Protein AF-A0A836WCF9-F1 (afdb_monomer_lite)

Radius of gyration: 15.51 Å; chains: 1; bounding box: 40×41×39 Å

Foldseek 3Di:
DPPDDVLVVVVQVLLLVLQLVLLVVCCVVCQPVADAAPPAADQPPDPRRCRHTQWHWDWDWDCCPPPVQGTKIKIDIGGRHPDDDDPVNLVVSQVSSQVSSVVSCCVSPVVWPWDWDDDPSIIIIDGPPDSDD

Secondary structure (DSSP, 8-state):
-----HHHHHHHHHHHHHHHHHHHHHHHHHGGGSPPPTTSBPTTSSSSGGGBSSEEEEEEEE--TTSSS-SEEEEEEEE--SS---HHHHHHHHHHHHHHHHHHHHHH-TTS-EEEEEETTEEEEEE------

Sequence (133 aa):
MSIRHPLAEEFEARLKRVFDRIDCDLEKKYGDRLPLHPARLPQGVTANPEQDGLFDIGASFSPGFGTGTGRSYVVDVNLVTLARVPQSLYEEVLSAVQEKLQRGLQEEFPERKLKIIRRGRRLFITGDLQLKE

pLDDT: mean 86.44, std 10.97, range [39.5, 95.19]

Structure (mmCIF, N/CA/C/O backbone):
data_AF-A0A836WCF9-F1
#
_entry.id   AF-A0A836WCF9-F1
#
loop_
_atom_site.group_PDB
_atom_site.id
_atom_site.type_symbol
_atom_site.label_atom_id
_atom_site.label_alt_id
_atom_site.label_comp_id
_atom_site.label_asym_id
_atom_site.label_entity_id
_atom_site.label_seq_id
_atom_site.pdbx_PDB_ins_code
_atom_site.Cartn_x
_atom_site.Cartn_y
_atom_site.Cartn_z
_atom_site.occupancy
_atom_site.B_iso_or_equiv
_atom_site.auth_seq_id
_atom_site.auth_comp_id
_atom_site.auth_asym_id
_atom_site.auth_atom_id
_atom_site.pdbx_PDB_model_num
ATOM 1 N N . MET A 1 1 ? -9.309 28.411 0.287 1.00 39.50 1 MET A N 1
ATOM 2 C CA . MET A 1 1 ? -8.520 27.475 1.111 1.00 39.50 1 MET A CA 1
ATOM 3 C C . MET A 1 1 ? -9.495 26.503 1.747 1.00 39.50 1 MET A C 1
ATOM 5 O O . MET A 1 1 ? -10.299 26.937 2.560 1.00 39.50 1 MET A O 1
ATOM 9 N N . SER A 1 2 ? -9.521 25.243 1.312 1.00 45.09 2 SER A N 1
ATOM 10 C CA . SER A 1 2 ? -10.344 24.229 1.981 1.00 45.09 2 SER A CA 1
ATOM 11 C C . SER A 1 2 ? -9.706 23.935 3.332 1.00 45.09 2 SER A C 1
ATOM 13 O O . SER A 1 2 ? -8.605 23.395 3.369 1.00 45.09 2 SER A O 1
ATOM 15 N N . ILE A 1 3 ? -10.357 24.345 4.420 1.00 47.84 3 ILE A N 1
ATOM 16 C CA . ILE A 1 3 ? -9.936 24.010 5.782 1.00 47.84 3 ILE A CA 1
ATOM 17 C C . ILE A 1 3 ? -10.056 22.490 5.901 1.00 47.84 3 ILE A C 1
ATOM 19 O O . ILE A 1 3 ? -11.164 21.953 5.945 1.00 47.84 3 ILE A O 1
ATOM 23 N N . ARG A 1 4 ? -8.920 21.788 5.854 1.00 62.88 4 ARG A N 1
ATOM 24 C CA . ARG A 1 4 ? -8.864 20.366 6.191 1.00 62.88 4 ARG A CA 1
ATOM 25 C C . ARG A 1 4 ? -8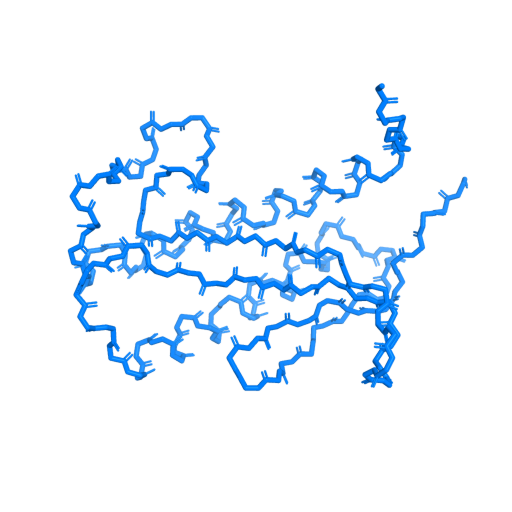.924 20.264 7.711 1.00 62.88 4 ARG A C 1
ATOM 27 O O . ARG A 1 4 ? -8.333 21.071 8.419 1.00 62.88 4 ARG A O 1
ATOM 34 N N . HIS A 1 5 ? -9.736 19.338 8.206 1.00 74.12 5 HIS A N 1
ATOM 35 C CA . HIS A 1 5 ? -9.884 19.132 9.640 1.00 74.12 5 HIS A CA 1
ATOM 36 C C . HIS A 1 5 ? -8.597 18.472 10.167 1.00 74.12 5 HIS A C 1
ATOM 38 O O . HIS A 1 5 ? -8.219 17.441 9.613 1.00 74.12 5 HIS A O 1
ATOM 44 N N . PRO A 1 6 ? -7.949 18.972 11.234 1.00 77.81 6 PRO A N 1
ATOM 45 C CA . PRO A 1 6 ? -6.644 18.466 11.687 1.00 77.81 6 PRO A CA 1
ATOM 46 C C . PRO A 1 6 ? -6.662 16.964 12.018 1.00 77.81 6 PRO A C 1
ATOM 48 O O . PRO A 1 6 ? -5.729 16.234 11.703 1.00 77.81 6 PRO A O 1
ATOM 51 N N . LEU A 1 7 ? -7.775 16.464 12.567 1.00 78.69 7 LEU A N 1
ATOM 52 C CA . LEU A 1 7 ? -7.973 15.026 12.799 1.00 78.69 7 LEU A CA 1
ATOM 53 C C . LEU A 1 7 ? -8.024 14.189 11.510 1.00 78.69 7 LEU A C 1
ATOM 55 O O . LEU A 1 7 ? -7.650 13.018 11.523 1.00 78.69 7 LEU A O 1
ATOM 59 N N . ALA A 1 8 ? -8.522 14.762 10.410 1.00 78.69 8 ALA A N 1
ATOM 60 C CA . ALA A 1 8 ? -8.514 14.093 9.112 1.00 78.69 8 ALA A CA 1
ATOM 61 C C . ALA A 1 8 ? -7.086 14.011 8.574 1.00 78.69 8 ALA A C 1
ATOM 63 O O . ALA A 1 8 ? -6.669 12.945 8.140 1.00 78.69 8 ALA A O 1
ATOM 64 N N . GLU A 1 9 ? -6.319 15.093 8.704 1.00 84.81 9 GLU A N 1
ATOM 65 C CA . GLU A 1 9 ? -4.918 15.126 8.284 1.00 84.81 9 GLU A CA 1
ATOM 66 C C . GLU A 1 9 ? -4.064 14.128 9.073 1.00 84.81 9 GLU A C 1
ATOM 68 O O . GLU A 1 9 ? -3.256 13.417 8.482 1.00 84.81 9 GLU A O 1
ATOM 73 N N . GLU A 1 10 ? -4.271 14.001 10.388 1.00 86.44 10 GLU A N 1
ATOM 74 C CA . GLU A 1 10 ? -3.563 12.998 11.191 1.00 86.44 10 GLU A CA 1
ATOM 75 C C . GLU A 1 10 ? -3.929 11.566 10.773 1.00 86.44 10 GLU A C 1
ATOM 77 O O . GLU A 1 10 ? -3.055 10.701 10.648 1.00 86.44 10 GLU A O 1
ATOM 82 N N . PHE A 1 11 ? -5.217 11.310 10.531 1.00 86.38 11 PHE A N 1
ATOM 83 C CA . PHE A 1 11 ? -5.683 10.012 10.052 1.00 86.38 11 PHE A CA 1
ATOM 84 C C . PHE A 1 11 ? -5.071 9.669 8.687 1.00 86.38 11 PHE A C 1
ATOM 86 O O . PHE A 1 11 ? -4.538 8.573 8.507 1.00 86.38 11 PHE A O 1
ATOM 93 N N . GLU A 1 12 ? -5.102 10.611 7.743 1.00 87.94 12 GLU A N 1
ATOM 94 C CA . GLU A 1 12 ? -4.511 10.462 6.413 1.00 87.94 12 GLU A CA 1
ATOM 95 C C . GLU A 1 12 ? -2.988 10.295 6.488 1.00 87.94 12 GLU A C 1
ATOM 97 O O . GLU A 1 12 ? -2.437 9.460 5.778 1.00 87.94 12 GLU A O 1
ATOM 102 N N . ALA A 1 13 ? -2.300 10.995 7.396 1.00 89.69 13 ALA A N 1
ATOM 103 C CA . ALA A 1 13 ? -0.862 10.844 7.606 1.00 89.69 13 ALA A CA 1
ATOM 104 C C . ALA A 1 13 ? -0.493 9.464 8.179 1.00 89.69 13 ALA A C 1
ATOM 106 O O . ALA A 1 13 ? 0.469 8.845 7.723 1.00 89.69 13 ALA A O 1
ATOM 107 N N . ARG A 1 14 ? -1.260 8.949 9.154 1.00 91.19 14 ARG A N 1
ATOM 108 C CA . ARG A 1 14 ? -1.121 7.567 9.662 1.00 91.19 14 ARG A CA 1
ATOM 109 C C . ARG A 1 14 ? -1.319 6.557 8.537 1.00 91.19 14 ARG A C 1
ATOM 111 O O . ARG A 1 14 ? -0.508 5.651 8.371 1.00 91.19 14 ARG A O 1
ATOM 118 N N . LEU A 1 15 ? -2.364 6.745 7.735 1.00 91.38 15 LEU A N 1
ATOM 119 C CA . LEU A 1 15 ? -2.667 5.864 6.615 1.00 91.38 15 LEU A CA 1
ATOM 120 C C . LEU A 1 15 ? -1.571 5.912 5.537 1.00 91.38 15 LEU A C 1
ATOM 122 O O . LEU A 1 15 ? -1.134 4.861 5.072 1.00 91.38 15 LEU A O 1
ATOM 126 N N . LYS A 1 16 ? -1.057 7.103 5.214 1.00 91.44 16 LYS A N 1
ATOM 127 C CA . LYS A 1 16 ? 0.068 7.278 4.291 1.00 91.44 16 LYS A CA 1
ATOM 128 C C . LYS A 1 16 ? 1.306 6.517 4.755 1.00 91.44 16 LYS A C 1
ATOM 130 O O . LYS A 1 16 ? 1.911 5.822 3.952 1.00 91.44 16 LYS A O 1
ATOM 135 N N . ARG A 1 17 ? 1.640 6.542 6.051 1.00 92.19 17 ARG A N 1
ATOM 136 C CA . ARG A 1 17 ? 2.764 5.743 6.574 1.00 92.19 17 ARG A CA 1
ATOM 137 C C . ARG A 1 17 ? 2.585 4.245 6.346 1.00 92.19 17 ARG A C 1
ATOM 139 O O . ARG A 1 17 ? 3.576 3.551 6.132 1.00 92.19 17 ARG A O 1
ATOM 146 N N . VAL A 1 18 ? 1.352 3.738 6.408 1.00 94.12 18 VAL A N 1
ATOM 147 C CA . VAL A 1 18 ? 1.070 2.338 6.065 1.00 94.12 18 VAL A CA 1
ATOM 148 C C . VAL A 1 18 ? 1.343 2.100 4.582 1.00 94.12 18 VAL A C 1
ATOM 150 O O . VAL A 1 18 ? 2.045 1.147 4.254 1.00 94.12 18 VAL A O 1
ATOM 153 N N . PHE A 1 19 ? 0.847 2.966 3.695 1.00 93.88 19 PHE A N 1
ATOM 154 C CA . PHE A 1 19 ? 1.068 2.828 2.253 1.00 93.88 19 PHE A CA 1
ATOM 155 C C . PHE A 1 19 ? 2.542 2.932 1.867 1.00 93.88 19 PHE A C 1
ATOM 157 O O . PHE A 1 19 ? 3.027 2.032 1.192 1.00 93.88 19 PHE A O 1
ATOM 164 N N . ASP A 1 20 ? 3.276 3.918 2.384 1.00 92.88 20 ASP A N 1
ATOM 165 C CA . ASP A 1 20 ? 4.708 4.094 2.113 1.00 92.88 20 ASP A CA 1
ATOM 166 C C . ASP A 1 20 ? 5.522 2.851 2.535 1.00 92.88 20 ASP A C 1
ATOM 168 O O . ASP A 1 20 ? 6.457 2.437 1.847 1.00 92.88 20 ASP A O 1
ATOM 172 N N . ARG A 1 21 ? 5.159 2.202 3.656 1.00 93.81 21 ARG A N 1
ATOM 173 C CA . ARG A 1 21 ? 5.797 0.940 4.082 1.00 93.81 21 ARG A CA 1
ATOM 174 C C . ARG A 1 21 ? 5.474 -0.212 3.133 1.00 93.81 21 ARG A C 1
ATOM 176 O O . ARG A 1 21 ? 6.373 -0.980 2.796 1.00 93.81 21 ARG A O 1
ATOM 183 N N . ILE A 1 22 ? 4.210 -0.344 2.723 1.00 94.38 22 ILE A N 1
ATOM 184 C CA . ILE A 1 22 ? 3.781 -1.395 1.791 1.00 94.38 22 ILE A CA 1
ATOM 185 C C . ILE A 1 22 ? 4.480 -1.217 0.448 1.00 94.38 22 ILE A C 1
ATOM 187 O O . ILE A 1 22 ? 5.004 -2.193 -0.078 1.00 94.38 22 ILE A O 1
ATOM 191 N N . ASP A 1 23 ? 4.516 0.005 -0.072 1.00 93.06 23 ASP A N 1
ATOM 192 C CA . ASP A 1 23 ? 5.197 0.356 -1.313 1.00 93.06 23 ASP A CA 1
ATOM 193 C C . ASP A 1 23 ? 6.671 -0.063 -1.257 1.00 93.06 23 ASP A C 1
ATOM 195 O O . ASP A 1 23 ? 7.121 -0.889 -2.052 1.00 93.06 23 ASP A O 1
ATOM 199 N N . CYS A 1 24 ? 7.376 0.353 -0.199 1.00 92.38 24 CYS A N 1
ATOM 200 C CA . CYS A 1 24 ? 8.773 -0.011 0.018 1.00 92.38 24 CYS A CA 1
ATOM 201 C C . CYS A 1 24 ? 9.009 -1.532 0.030 1.00 92.38 24 CYS A C 1
ATOM 203 O O . CYS A 1 24 ? 9.998 -2.027 -0.516 1.00 92.38 24 CYS A O 1
ATOM 205 N N . ASP A 1 25 ? 8.111 -2.287 0.661 1.00 93.50 25 ASP A N 1
ATOM 206 C CA . ASP A 1 25 ? 8.145 -3.748 0.690 1.00 93.50 25 ASP A CA 1
ATOM 207 C C . ASP A 1 25 ? 7.887 -4.386 -0.684 1.00 93.50 25 ASP A C 1
ATOM 209 O O . ASP A 1 25 ? 8.513 -5.395 -1.024 1.00 93.50 25 ASP A O 1
ATOM 213 N N . LEU A 1 26 ? 6.942 -3.846 -1.458 1.00 93.88 26 LEU A N 1
ATOM 214 C CA . LEU A 1 26 ? 6.627 -4.364 -2.785 1.00 93.88 26 LEU A CA 1
ATOM 215 C C . LEU A 1 26 ? 7.765 -4.092 -3.758 1.00 93.88 26 LEU A C 1
ATOM 217 O O . LEU A 1 26 ? 8.157 -5.012 -4.470 1.00 93.88 26 LEU A O 1
ATOM 221 N N . GLU A 1 27 ? 8.329 -2.888 -3.750 1.00 93.19 27 GLU A N 1
ATOM 222 C CA . GLU A 1 27 ? 9.479 -2.528 -4.581 1.00 93.19 27 GLU A CA 1
ATOM 223 C C . GLU A 1 27 ? 10.648 -3.491 -4.340 1.00 93.19 27 GLU A C 1
ATOM 225 O O . GLU A 1 27 ? 11.179 -4.075 -5.280 1.00 93.19 27 GLU A O 1
ATOM 230 N N . LYS A 1 28 ? 10.970 -3.791 -3.075 1.00 93.06 28 LYS A N 1
ATOM 231 C CA . LYS A 1 28 ? 12.025 -4.763 -2.730 1.00 93.06 28 LYS A CA 1
ATOM 232 C C . LYS A 1 28 ? 11.757 -6.172 -3.253 1.00 93.06 28 LYS A C 1
ATOM 234 O O . LYS A 1 28 ? 12.696 -6.916 -3.525 1.00 93.06 28 LYS A O 1
ATOM 239 N N . LYS A 1 29 ? 10.490 -6.586 -3.320 1.00 93.12 29 LYS A N 1
ATOM 240 C CA . LYS A 1 29 ? 10.112 -7.957 -3.694 1.00 93.12 29 LYS A CA 1
ATOM 241 C C . LYS A 1 29 ? 9.859 -8.116 -5.197 1.00 93.12 29 LYS A C 1
ATOM 243 O O . LYS A 1 29 ? 10.055 -9.205 -5.743 1.00 93.12 29 LYS A O 1
ATOM 248 N N . TYR A 1 30 ? 9.394 -7.057 -5.849 1.00 92.56 30 TYR A N 1
ATOM 249 C CA . TYR A 1 30 ? 8.817 -7.099 -7.189 1.00 92.56 30 TYR A CA 1
ATOM 250 C C . TYR A 1 30 ? 9.333 -6.013 -8.139 1.00 92.56 30 TYR A C 1
ATOM 252 O O . TYR A 1 30 ? 9.045 -6.120 -9.329 1.00 92.56 30 TYR A O 1
ATOM 260 N N . GLY A 1 31 ? 10.081 -5.014 -7.666 1.00 87.25 31 GLY A N 1
ATOM 261 C CA . GLY A 1 31 ? 10.523 -3.860 -8.460 1.00 87.25 31 GLY A CA 1
ATOM 262 C C . GLY A 1 31 ? 11.289 -4.244 -9.728 1.00 87.25 31 GLY A C 1
ATOM 263 O O . GLY A 1 31 ? 11.074 -3.654 -10.780 1.00 87.25 31 GLY A O 1
ATOM 264 N N . ASP A 1 32 ? 12.081 -5.318 -9.679 1.00 89.81 32 ASP A N 1
ATOM 265 C CA . ASP A 1 32 ? 12.853 -5.811 -10.830 1.00 89.81 32 ASP A CA 1
ATOM 266 C C . ASP A 1 32 ? 12.084 -6.793 -11.735 1.00 89.81 32 ASP A C 1
ATOM 268 O O . ASP A 1 32 ? 12.625 -7.315 -12.713 1.00 89.81 32 ASP A O 1
ATOM 272 N N . ARG A 1 33 ? 10.822 -7.115 -11.418 1.00 91.00 33 ARG A N 1
ATOM 273 C CA . ARG A 1 33 ? 10.029 -8.090 -12.194 1.00 91.00 33 ARG A CA 1
ATOM 274 C C . ARG A 1 33 ? 9.508 -7.518 -13.504 1.00 91.00 33 ARG A C 1
ATOM 276 O O . ARG A 1 33 ? 9.196 -8.285 -14.415 1.00 91.00 33 ARG A O 1
ATOM 283 N N . LEU A 1 34 ? 9.355 -6.200 -13.576 1.00 91.56 34 LEU A N 1
ATOM 284 C CA . LEU A 1 34 ? 8.822 -5.486 -14.727 1.00 91.56 34 LEU A CA 1
ATOM 285 C C . LEU A 1 34 ? 9.658 -4.230 -14.971 1.00 91.56 34 LEU A C 1
ATOM 287 O O . LEU A 1 34 ? 10.126 -3.618 -14.016 1.00 91.56 34 LEU A O 1
ATOM 291 N N . PRO A 1 35 ? 9.833 -3.810 -16.235 1.00 91.62 35 PRO A N 1
ATOM 292 C CA . PRO A 1 35 ? 10.519 -2.564 -16.519 1.00 91.62 35 PRO A CA 1
ATOM 293 C C . PRO A 1 35 ? 9.694 -1.389 -15.998 1.00 91.62 35 PRO A C 1
ATOM 295 O O . PRO A 1 35 ? 8.478 -1.329 -16.195 1.00 91.62 35 PRO A O 1
ATOM 298 N N . LEU A 1 36 ? 10.367 -0.433 -15.378 1.00 91.69 36 LEU A N 1
ATOM 299 C CA . LEU A 1 36 ? 9.754 0.804 -14.927 1.00 91.69 36 LEU A CA 1
ATOM 300 C C . LEU A 1 36 ? 9.270 1.650 -16.118 1.00 91.69 36 LEU A C 1
ATOM 302 O O . LEU A 1 36 ? 9.855 1.614 -17.205 1.00 91.69 36 LEU A O 1
ATOM 306 N N . HIS A 1 37 ? 8.202 2.428 -15.931 1.00 92.31 37 HIS A N 1
ATOM 307 C CA . HIS A 1 37 ? 7.784 3.405 -16.934 1.00 92.31 37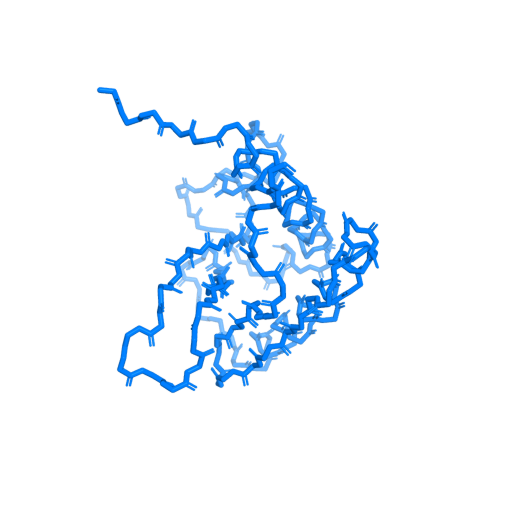 HIS A CA 1
ATOM 308 C C . HIS A 1 37 ? 8.923 4.412 -17.231 1.00 92.31 37 HIS A C 1
ATOM 310 O O . HIS A 1 37 ? 9.504 4.946 -16.292 1.00 92.31 37 HIS A O 1
ATOM 316 N N . PRO A 1 38 ? 9.217 4.764 -18.500 1.00 90.25 38 PRO A N 1
ATOM 317 C CA . PRO A 1 38 ? 10.366 5.618 -18.841 1.00 90.25 38 PRO A CA 1
ATOM 318 C C . PRO A 1 38 ? 10.366 7.008 -18.188 1.00 90.25 38 PRO A C 1
ATOM 320 O O . PRO A 1 38 ? 11.417 7.578 -17.925 1.00 90.25 38 PRO A O 1
ATOM 323 N N . ALA A 1 39 ? 9.178 7.565 -17.945 1.00 90.81 39 ALA A N 1
ATOM 324 C CA . ALA A 1 39 ? 9.001 8.858 -17.276 1.00 90.81 39 ALA A CA 1
ATOM 325 C C . ALA A 1 39 ? 9.002 8.777 -15.735 1.00 90.81 39 ALA A C 1
ATOM 327 O O . ALA A 1 39 ? 8.773 9.786 -15.074 1.00 90.81 39 ALA A O 1
ATOM 328 N N . ARG A 1 40 ? 9.183 7.584 -15.162 1.00 90.69 40 ARG A N 1
ATOM 329 C CA . ARG A 1 40 ? 9.135 7.342 -13.720 1.00 90.69 40 ARG A CA 1
ATOM 330 C C . ARG A 1 40 ? 10.559 7.193 -13.193 1.00 90.69 40 ARG A C 1
ATOM 332 O O . ARG A 1 40 ? 11.402 6.563 -13.828 1.00 90.69 40 ARG A O 1
ATOM 339 N N . LEU A 1 41 ? 10.829 7.819 -12.052 1.00 91.44 41 LEU A N 1
ATOM 340 C CA . LEU A 1 41 ? 12.142 7.760 -11.418 1.00 91.44 41 LEU A CA 1
ATOM 341 C C . LEU A 1 41 ? 12.300 6.449 -10.630 1.00 91.44 41 LEU A C 1
ATOM 343 O O . LEU A 1 41 ? 11.300 5.925 -10.135 1.00 91.44 41 LEU A O 1
ATOM 347 N N . PRO A 1 42 ? 13.528 5.916 -10.496 1.00 88.50 42 PRO A N 1
ATOM 348 C CA . PRO A 1 42 ? 13.803 4.763 -9.640 1.00 88.50 42 PRO A CA 1
ATOM 349 C C . PRO A 1 42 ? 13.403 5.001 -8.183 1.00 88.50 42 PRO A C 1
ATOM 351 O O . PRO A 1 42 ? 13.418 6.143 -7.721 1.00 88.50 42 PRO A O 1
ATOM 354 N N . GLN A 1 43 ? 13.114 3.916 -7.460 1.00 89.12 43 GLN A N 1
ATOM 355 C CA . GLN A 1 43 ? 12.719 3.976 -6.055 1.00 89.12 43 GLN A CA 1
ATOM 356 C C . GLN A 1 43 ? 13.702 4.798 -5.201 1.00 89.12 43 GLN A C 1
ATOM 358 O O . GLN A 1 43 ? 14.919 4.615 -5.285 1.00 89.12 43 GLN A O 1
ATOM 363 N N . GLY A 1 44 ? 13.171 5.668 -4.341 1.00 88.31 44 GLY A N 1
ATOM 364 C CA . GLY A 1 44 ? 13.930 6.457 -3.370 1.00 88.31 44 GLY A CA 1
ATOM 365 C C . GLY A 1 44 ? 14.576 7.718 -3.941 1.00 88.31 44 GLY A C 1
ATOM 366 O O . GLY A 1 44 ? 15.338 8.382 -3.238 1.00 88.31 44 GLY A O 1
ATOM 367 N N . VAL A 1 45 ? 14.298 8.059 -5.203 1.00 90.75 45 VAL A N 1
ATOM 368 C CA . VAL A 1 45 ? 14.796 9.295 -5.821 1.00 90.75 45 VAL A CA 1
ATOM 369 C C . VAL A 1 45 ? 13.965 10.510 -5.407 1.00 90.75 45 VAL A C 1
ATOM 371 O O . VAL A 1 45 ? 14.511 11.612 -5.326 1.00 90.75 45 VAL A O 1
ATOM 374 N N . THR A 1 46 ? 12.667 10.350 -5.134 1.00 86.81 46 THR A N 1
ATOM 375 C CA . THR A 1 46 ? 11.816 11.461 -4.697 1.00 86.81 46 THR A CA 1
ATOM 376 C C . THR A 1 46 ? 11.518 11.387 -3.201 1.00 86.81 46 THR A C 1
ATOM 378 O O . THR A 1 46 ? 11.754 10.386 -2.530 1.00 86.81 46 THR A O 1
ATOM 381 N N . ALA A 1 47 ? 10.997 12.487 -2.656 1.00 84.06 47 ALA A N 1
ATOM 382 C CA . ALA A 1 47 ? 10.560 12.536 -1.264 1.00 84.06 47 ALA A CA 1
ATOM 383 C C . ALA A 1 47 ? 9.207 11.838 -1.033 1.00 84.06 47 ALA A C 1
ATOM 385 O O . ALA A 1 47 ? 8.819 11.653 0.120 1.00 84.06 47 ALA A O 1
ATOM 386 N N . ASN A 1 48 ? 8.474 11.490 -2.099 1.00 84.12 48 ASN A N 1
ATOM 387 C CA . ASN A 1 48 ? 7.189 10.813 -2.006 1.00 84.12 48 ASN A CA 1
ATOM 388 C C . ASN A 1 48 ? 7.243 9.474 -2.759 1.00 84.12 48 ASN A C 1
ATOM 390 O O . ASN A 1 48 ? 7.247 9.506 -3.985 1.00 84.12 48 ASN A O 1
ATOM 394 N N . PRO A 1 49 ? 7.195 8.320 -2.069 1.00 84.06 49 PRO A N 1
ATOM 395 C CA . PRO A 1 49 ? 7.226 7.003 -2.712 1.00 84.06 49 PRO A CA 1
ATOM 396 C C . PRO A 1 49 ? 6.183 6.834 -3.828 1.00 84.06 49 PRO A C 1
ATOM 398 O O . PRO A 1 49 ? 6.469 6.246 -4.858 1.00 84.06 49 PRO A O 1
ATOM 401 N N . GLU A 1 50 ? 5.015 7.479 -3.715 1.00 84.88 50 GLU A N 1
ATOM 402 C CA . GLU A 1 50 ? 3.977 7.498 -4.764 1.00 84.88 50 GLU A CA 1
ATOM 403 C C . GLU A 1 50 ? 4.438 8.148 -6.092 1.00 84.88 50 GLU A C 1
ATOM 405 O O . GLU A 1 50 ? 3.741 8.072 -7.108 1.00 84.88 50 GLU A O 1
ATOM 410 N N . GLN A 1 51 ? 5.600 8.809 -6.125 1.00 86.19 51 GLN A N 1
ATOM 411 C CA . GLN A 1 51 ? 6.164 9.505 -7.289 1.00 86.19 51 GLN A CA 1
ATOM 412 C C . GLN A 1 51 ? 7.388 8.814 -7.908 1.00 86.19 51 GLN A C 1
ATOM 414 O O . GLN A 1 51 ? 7.815 9.215 -8.995 1.00 86.19 51 GLN A O 1
ATOM 419 N N . ASP A 1 52 ? 7.904 7.753 -7.290 1.00 88.12 52 ASP A N 1
ATOM 420 C CA . ASP A 1 52 ? 8.995 6.933 -7.815 1.00 88.12 52 ASP A CA 1
ATOM 421 C C . ASP A 1 52 ? 8.695 5.434 -7.704 1.00 88.12 52 ASP A C 1
ATOM 423 O O . ASP A 1 52 ? 7.619 5.045 -7.270 1.00 88.12 52 ASP A O 1
ATOM 427 N N . GLY A 1 53 ? 9.573 4.593 -8.243 1.00 92.31 53 GLY A N 1
ATOM 428 C CA . GLY A 1 53 ? 9.392 3.145 -8.190 1.00 92.31 53 GLY A CA 1
ATOM 429 C C . GLY A 1 53 ? 8.297 2.597 -9.110 1.00 92.31 53 GLY A C 1
ATOM 430 O O . GLY A 1 53 ? 7.583 3.335 -9.804 1.00 92.31 53 GLY A O 1
ATOM 431 N N . LEU A 1 54 ? 8.223 1.267 -9.161 1.00 93.00 54 LEU A N 1
ATOM 432 C CA . LEU A 1 54 ? 7.262 0.504 -9.957 1.00 93.00 54 LEU A CA 1
ATOM 433 C C . LEU A 1 54 ? 5.857 0.547 -9.352 1.00 93.00 54 LEU A C 1
ATOM 435 O O . LEU A 1 54 ? 4.892 0.437 -10.107 1.00 93.00 54 LEU A O 1
ATOM 439 N N . PHE A 1 55 ? 5.712 0.693 -8.041 1.00 93.75 55 PHE A N 1
ATOM 440 C CA . PHE A 1 55 ? 4.412 0.759 -7.383 1.00 93.75 55 PHE A CA 1
ATOM 441 C C . PHE A 1 55 ? 3.936 2.198 -7.143 1.00 93.75 55 PHE A C 1
ATOM 443 O O . PHE A 1 55 ? 4.698 3.158 -7.085 1.00 93.75 55 PHE A O 1
ATOM 450 N N . ASP A 1 56 ? 2.615 2.332 -7.101 1.00 91.88 56 ASP A N 1
ATOM 451 C CA . ASP A 1 56 ? 1.908 3.517 -6.632 1.00 91.88 56 ASP A CA 1
ATOM 452 C C . ASP A 1 56 ? 0.679 3.027 -5.858 1.00 91.88 56 ASP A C 1
ATOM 454 O O . ASP A 1 56 ? -0.214 2.375 -6.420 1.00 91.88 56 ASP A O 1
ATOM 458 N N . ILE A 1 57 ? 0.693 3.256 -4.544 1.00 91.38 57 ILE A N 1
ATOM 459 C CA . ILE A 1 57 ? -0.340 2.801 -3.616 1.00 91.38 57 ILE A CA 1
ATOM 460 C C . ILE A 1 57 ? -0.919 4.008 -2.901 1.00 91.38 57 ILE A C 1
ATOM 462 O O . ILE A 1 57 ? -0.241 4.668 -2.116 1.00 91.38 57 ILE A O 1
ATOM 466 N N . GLY A 1 58 ? -2.211 4.225 -3.101 1.00 88.94 58 GLY A N 1
ATOM 467 C CA . GLY A 1 58 ? -2.927 5.327 -2.480 1.00 88.94 58 GLY A CA 1
ATOM 468 C C . GLY A 1 58 ? -4.319 4.921 -2.036 1.00 88.94 58 GLY A C 1
ATOM 469 O O . GLY A 1 58 ? -4.769 3.788 -2.235 1.00 88.94 58 GLY A O 1
ATOM 470 N N . ALA A 1 59 ? -5.031 5.870 -1.436 1.00 90.06 59 ALA A N 1
ATOM 471 C CA . ALA A 1 59 ? -6.442 5.690 -1.161 1.00 90.06 59 ALA A CA 1
ATOM 472 C C . ALA A 1 59 ? -7.251 6.968 -1.336 1.00 90.06 59 ALA A C 1
ATOM 474 O O . ALA A 1 59 ? -6.823 8.060 -0.975 1.00 90.06 59 ALA A O 1
ATOM 475 N N . SER A 1 60 ? -8.474 6.793 -1.826 1.00 88.06 60 SER A N 1
ATOM 476 C CA . SER A 1 60 ? -9.443 7.864 -2.026 1.00 88.06 60 SER A CA 1
ATOM 477 C C . SER A 1 60 ? -10.673 7.638 -1.157 1.00 88.06 60 SER A C 1
ATOM 479 O O . SER A 1 60 ? -11.265 6.554 -1.161 1.00 88.06 60 SER A O 1
ATOM 481 N N . PHE A 1 61 ? -11.095 8.666 -0.419 1.00 86.31 61 PHE A N 1
ATOM 482 C CA . PHE A 1 61 ? -12.325 8.593 0.364 1.00 86.31 61 PHE A CA 1
ATOM 483 C C . PHE A 1 61 ? -13.549 8.485 -0.554 1.00 86.31 61 PHE A C 1
ATOM 485 O O . PHE A 1 61 ? -13.746 9.288 -1.465 1.00 86.31 61 PHE A O 1
ATOM 492 N N . SER A 1 62 ? -14.409 7.512 -0.272 1.00 84.56 62 SER A N 1
ATOM 493 C CA . SER A 1 62 ? -15.705 7.335 -0.908 1.00 84.56 62 SER A CA 1
ATOM 494 C C . SER A 1 62 ? -16.818 7.418 0.139 1.00 84.56 62 SER A C 1
ATOM 496 O O . SER A 1 62 ? -16.866 6.602 1.067 1.00 84.56 62 SER A O 1
ATOM 498 N N . PRO A 1 63 ? -17.781 8.345 -0.013 1.00 78.44 63 PRO A N 1
ATOM 499 C CA . PRO A 1 63 ? -18.917 8.442 0.901 1.00 78.44 63 PRO A CA 1
ATOM 500 C C . PRO A 1 63 ? -19.890 7.254 0.783 1.00 78.44 63 PRO A C 1
ATOM 502 O O . PRO A 1 63 ? -20.754 7.089 1.641 1.00 78.44 63 PRO A O 1
ATOM 505 N N . GLY A 1 64 ? -19.752 6.412 -0.250 1.00 73.19 64 GLY A N 1
ATOM 506 C CA . GLY A 1 64 ? -20.517 5.171 -0.389 1.00 73.19 64 GLY A CA 1
ATOM 507 C C . GLY A 1 64 ? -21.944 5.323 -0.918 1.00 73.19 64 GLY A C 1
ATOM 508 O O . GLY A 1 64 ? -22.707 4.354 -0.868 1.00 73.19 64 GLY A O 1
ATOM 509 N N . PHE A 1 65 ? -22.322 6.496 -1.438 1.00 65.44 65 PHE A N 1
ATOM 510 C CA . PHE A 1 65 ? -23.640 6.706 -2.044 1.00 65.44 65 PHE A CA 1
ATOM 511 C C . PHE A 1 65 ? -23.895 5.682 -3.168 1.00 65.44 65 PHE A C 1
ATOM 513 O O . PHE A 1 65 ? -23.068 5.504 -4.058 1.00 65.44 65 PHE A O 1
ATOM 520 N N . GLY A 1 66 ? -25.024 4.966 -3.095 1.00 61.47 66 GLY A N 1
ATOM 521 C CA . GLY A 1 66 ? -25.469 4.005 -4.115 1.00 61.47 66 GLY A CA 1
ATOM 522 C C . GLY A 1 66 ? -24.808 2.617 -4.106 1.00 61.47 66 GLY A C 1
ATOM 523 O O . GLY A 1 66 ? -25.225 1.763 -4.880 1.00 61.47 66 GLY A O 1
ATOM 524 N N . THR A 1 67 ? -23.818 2.341 -3.244 1.00 61.09 67 THR A N 1
ATOM 525 C CA . THR A 1 67 ? -23.046 1.073 -3.292 1.00 61.09 67 THR A CA 1
ATOM 526 C C . THR A 1 67 ? -23.297 0.119 -2.119 1.00 61.09 67 THR A C 1
ATOM 528 O O . THR A 1 67 ? -22.612 -0.900 -2.004 1.00 61.09 67 THR A O 1
ATOM 531 N N . GLY A 1 68 ? -24.230 0.442 -1.214 1.00 60.94 68 GLY A N 1
ATOM 532 C CA . GLY A 1 68 ? -24.590 -0.379 -0.042 1.00 60.94 68 GLY A CA 1
ATOM 533 C C . GLY A 1 68 ? -23.461 -0.611 0.975 1.00 60.94 68 GLY A C 1
ATOM 534 O O . GLY A 1 68 ? -23.650 -1.338 1.942 1.00 60.94 68 GLY A O 1
ATOM 535 N N . THR A 1 69 ? -22.280 -0.017 0.763 1.00 61.62 69 THR A N 1
ATOM 536 C CA . THR A 1 69 ? -21.049 -0.320 1.522 1.00 61.62 69 THR A CA 1
ATOM 537 C C . THR A 1 69 ? -20.761 0.728 2.606 1.00 61.62 69 THR A C 1
ATOM 539 O O . THR A 1 69 ? -19.917 0.510 3.469 1.00 61.62 69 THR A O 1
ATOM 542 N N . GLY A 1 70 ? -21.497 1.846 2.605 1.00 77.38 70 GLY A N 1
ATOM 543 C CA . GLY A 1 70 ? -21.258 2.975 3.505 1.00 77.38 70 GLY A CA 1
ATOM 544 C C . GLY A 1 70 ? -19.948 3.710 3.199 1.00 77.38 70 GLY A C 1
ATOM 545 O O . GLY A 1 70 ? -19.323 3.496 2.159 1.00 77.38 70 GLY A O 1
ATOM 546 N N . ARG A 1 71 ? -19.538 4.594 4.117 1.00 85.94 71 ARG A N 1
ATOM 547 C CA . ARG A 1 71 ? -18.268 5.331 4.025 1.00 85.94 71 ARG A CA 1
ATOM 548 C C . ARG A 1 71 ? -17.098 4.348 3.959 1.00 85.94 71 ARG A C 1
ATOM 550 O O . ARG A 1 71 ? -17.032 3.414 4.759 1.00 85.94 71 ARG A O 1
ATOM 557 N N . SER A 1 72 ? -16.188 4.566 3.018 1.00 88.25 72 SER A N 1
ATOM 558 C CA . SER A 1 72 ? -15.024 3.709 2.796 1.00 88.25 72 SER A CA 1
ATOM 559 C C . SER A 1 72 ? -13.857 4.499 2.217 1.00 88.25 72 SER A C 1
ATOM 561 O O . SER A 1 72 ? -14.060 5.556 1.629 1.00 88.25 72 SER A O 1
ATOM 563 N N . TYR A 1 73 ? -12.642 3.984 2.353 1.00 89.38 73 TYR A N 1
ATOM 564 C CA . TYR A 1 73 ? -11.525 4.395 1.505 1.00 89.38 73 TYR A CA 1
ATOM 565 C C . TYR A 1 73 ? -11.313 3.325 0.443 1.00 89.38 73 TYR A C 1
ATOM 567 O O . TYR A 1 73 ? -11.181 2.147 0.771 1.00 89.38 73 TYR A O 1
ATOM 575 N N . VAL A 1 74 ? -11.306 3.722 -0.822 1.00 90.62 74 VAL A N 1
ATOM 576 C CA . VAL A 1 74 ? -10.936 2.843 -1.932 1.00 90.62 74 VAL A CA 1
ATOM 577 C C . VAL A 1 74 ? -9.426 2.896 -2.054 1.00 90.62 74 VAL A C 1
ATOM 579 O O . VAL A 1 74 ? -8.881 3.987 -2.162 1.00 90.62 74 VAL A O 1
ATOM 582 N N . VAL A 1 75 ? -8.769 1.745 -1.986 1.00 92.06 75 VAL A N 1
ATOM 583 C CA . VAL A 1 75 ? -7.318 1.635 -2.136 1.00 92.06 75 VAL A CA 1
ATOM 584 C C . VAL A 1 75 ? -7.017 1.278 -3.580 1.00 92.06 75 VAL A C 1
ATOM 586 O O . VAL A 1 75 ? -7.532 0.279 -4.102 1.00 92.06 75 VAL A O 1
ATOM 589 N N . ASP A 1 76 ? -6.172 2.092 -4.191 1.00 90.69 76 ASP A N 1
ATOM 590 C CA . ASP A 1 76 ? -5.693 1.924 -5.550 1.00 90.69 76 ASP A CA 1
ATOM 591 C C . ASP A 1 76 ? -4.278 1.339 -5.497 1.00 90.69 76 ASP A C 1
ATOM 593 O O . ASP A 1 76 ? -3.426 1.809 -4.746 1.00 90.69 76 ASP A O 1
ATOM 597 N N . VAL A 1 77 ? -4.059 0.260 -6.253 1.00 92.44 77 VAL A N 1
ATOM 598 C CA . VAL A 1 77 ? -2.766 -0.429 -6.364 1.00 92.44 77 VAL A CA 1
ATOM 599 C C . VAL A 1 77 ? -2.381 -0.442 -7.833 1.00 92.44 77 VAL A C 1
ATOM 601 O O . VAL A 1 77 ? -2.928 -1.225 -8.625 1.00 92.44 77 VAL A O 1
ATOM 604 N N . ASN A 1 78 ? -1.448 0.437 -8.180 1.00 91.25 78 ASN A N 1
ATOM 605 C CA . ASN A 1 78 ? -0.983 0.648 -9.539 1.00 91.25 78 ASN A CA 1
ATOM 606 C C . ASN A 1 78 ? 0.439 0.110 -9.709 1.00 91.25 78 ASN A C 1
ATOM 608 O O . ASN A 1 78 ? 1.275 0.210 -8.815 1.00 91.25 78 ASN A O 1
ATOM 612 N N . LEU A 1 79 ? 0.699 -0.471 -10.882 1.00 93.56 79 LEU A N 1
ATOM 613 C CA . LEU A 1 79 ? 2.043 -0.810 -11.338 1.00 93.56 79 LEU A CA 1
ATOM 614 C C . LEU A 1 79 ? 2.385 0.151 -12.478 1.00 93.56 79 LEU A C 1
ATOM 616 O O . LEU A 1 79 ? 1.782 0.087 -13.551 1.00 93.56 79 LEU A O 1
ATOM 620 N N . VAL A 1 80 ? 3.328 1.052 -12.235 1.00 93.44 80 VAL A N 1
ATOM 621 C CA . VAL A 1 80 ? 3.735 2.143 -13.120 1.00 93.44 80 VAL A CA 1
ATOM 622 C C . VAL A 1 80 ? 4.701 1.610 -14.182 1.00 93.44 80 VAL A C 1
ATOM 624 O O . VAL A 1 80 ? 5.912 1.819 -14.147 1.00 93.44 80 VAL A O 1
ATOM 627 N N . THR A 1 81 ? 4.151 0.883 -15.154 1.00 94.00 81 THR A N 1
ATOM 628 C CA . THR A 1 81 ? 4.892 0.281 -16.269 1.00 94.00 81 THR A CA 1
ATOM 629 C C . THR A 1 81 ? 4.105 0.352 -17.578 1.00 94.00 81 THR A C 1
ATOM 631 O O . THR A 1 81 ? 2.876 0.376 -17.581 1.00 94.00 81 THR A O 1
ATOM 634 N N . LEU A 1 82 ? 4.818 0.361 -18.710 1.00 93.25 82 LEU A N 1
ATOM 635 C CA . LEU A 1 82 ? 4.231 0.169 -20.045 1.00 93.25 82 LEU A CA 1
ATOM 636 C C . LEU A 1 82 ? 4.154 -1.310 -20.448 1.00 93.25 82 LEU A C 1
ATOM 638 O O . LEU A 1 82 ? 3.517 -1.651 -21.446 1.00 93.25 82 LEU A O 1
ATOM 642 N N . ALA A 1 83 ? 4.823 -2.196 -19.707 1.00 93.44 83 ALA A N 1
ATOM 643 C CA . ALA A 1 83 ? 4.791 -3.619 -19.985 1.00 93.44 83 ALA A CA 1
ATOM 644 C C . ALA A 1 83 ? 3.429 -4.217 -19.620 1.00 93.44 83 ALA A C 1
ATOM 646 O O . ALA A 1 83 ? 2.743 -3.789 -18.690 1.00 93.44 83 ALA A O 1
ATOM 647 N N . ARG A 1 84 ? 3.044 -5.274 -20.337 1.00 93.00 84 ARG A N 1
ATOM 648 C CA . ARG A 1 84 ? 1.842 -6.032 -19.998 1.00 93.00 84 ARG A CA 1
ATOM 649 C C . ARG A 1 84 ? 2.058 -6.755 -18.669 1.00 93.00 84 ARG A C 1
ATOM 651 O O . ARG A 1 84 ? 2.826 -7.710 -18.609 1.00 93.00 84 ARG A O 1
ATOM 658 N N . VAL A 1 85 ? 1.325 -6.345 -17.638 1.00 93.62 85 VAL A N 1
ATOM 659 C CA . VAL A 1 85 ? 1.333 -7.013 -16.330 1.00 93.62 85 VAL A CA 1
ATOM 660 C C . VAL A 1 85 ? 0.577 -8.348 -16.429 1.00 93.62 85 VAL A C 1
ATOM 662 O O . VAL A 1 85 ? -0.617 -8.348 -16.754 1.00 93.62 85 VAL A O 1
ATOM 665 N N . PRO A 1 86 ? 1.221 -9.499 -16.155 1.00 93.94 86 PRO A N 1
ATOM 666 C CA . PRO A 1 86 ? 0.531 -10.782 -16.093 1.00 93.94 86 PRO A CA 1
ATOM 667 C C . PRO A 1 86 ? -0.524 -10.779 -14.983 1.00 93.94 86 PRO A C 1
ATOM 669 O O . PRO A 1 86 ? -0.264 -10.302 -13.879 1.00 93.94 86 PRO A O 1
ATOM 672 N N . GLN A 1 87 ? -1.699 -11.360 -15.242 1.00 92.38 87 GLN A N 1
ATOM 673 C CA . GLN A 1 87 ? -2.778 -11.396 -14.249 1.00 92.38 87 GLN A CA 1
ATOM 674 C C . GLN A 1 87 ? -2.339 -12.068 -12.942 1.00 92.38 87 GLN A C 1
ATOM 676 O O . GLN A 1 87 ? -2.617 -11.533 -11.875 1.00 92.38 87 GLN A O 1
ATOM 681 N N . SER A 1 88 ? -1.600 -13.176 -13.026 1.00 92.94 88 SER A N 1
ATOM 682 C CA . SER A 1 88 ? -1.098 -13.898 -11.853 1.00 92.94 88 SER A CA 1
ATOM 683 C C . SER A 1 88 ? -0.183 -13.034 -10.982 1.00 92.94 88 SER A C 1
ATOM 685 O O . SER A 1 88 ? -0.303 -13.062 -9.763 1.00 92.94 88 SER A O 1
ATOM 687 N N . LEU A 1 89 ? 0.679 -12.213 -11.598 1.00 92.69 89 LEU A N 1
ATOM 688 C CA . LEU A 1 89 ? 1.543 -11.284 -10.866 1.00 92.69 89 LEU A CA 1
ATOM 689 C C . LEU A 1 89 ? 0.713 -10.198 -10.177 1.00 92.69 89 LEU A C 1
ATOM 691 O O . LEU A 1 89 ? 0.926 -9.914 -9.004 1.00 92.69 89 LEU A O 1
ATOM 695 N N . TYR A 1 90 ? -0.259 -9.621 -10.885 1.00 92.81 90 TYR A N 1
ATOM 696 C CA . TYR A 1 90 ? -1.140 -8.612 -10.301 1.00 92.81 90 TYR A CA 1
ATOM 697 C C . TYR A 1 90 ? -1.944 -9.169 -9.115 1.00 92.81 90 TYR A C 1
ATOM 699 O O . TYR A 1 90 ? -2.096 -8.501 -8.098 1.00 92.81 90 TYR A O 1
ATOM 707 N N . GLU A 1 91 ? -2.445 -10.402 -9.216 1.00 93.38 91 GLU A N 1
ATOM 708 C CA . GLU A 1 91 ? -3.176 -11.061 -8.128 1.00 93.38 91 GLU A CA 1
ATOM 709 C C . GLU A 1 91 ? -2.286 -11.388 -6.926 1.00 93.38 91 GLU A C 1
ATOM 711 O O . GLU A 1 91 ? -2.745 -11.274 -5.784 1.00 93.38 91 GLU A O 1
ATOM 716 N N . GLU A 1 92 ? -1.026 -11.749 -7.169 1.00 94.38 92 GLU A N 1
ATOM 717 C CA . GLU A 1 92 ? -0.030 -11.955 -6.121 1.00 94.38 92 GLU A CA 1
ATOM 718 C C . GLU A 1 92 ? 0.269 -10.644 -5.382 1.00 94.38 92 GLU A C 1
ATOM 720 O O . GLU A 1 92 ? 0.157 -10.591 -4.156 1.00 94.38 92 GLU A O 1
ATOM 725 N N . VAL A 1 93 ? 0.551 -9.569 -6.128 1.00 94.00 93 VAL A N 1
ATOM 726 C CA . VAL A 1 93 ? 0.776 -8.225 -5.576 1.00 94.00 93 VAL A CA 1
ATOM 727 C C . VAL A 1 93 ? -0.439 -7.766 -4.775 1.00 94.00 93 VAL A C 1
ATOM 729 O O . VAL A 1 93 ? -0.301 -7.360 -3.626 1.00 94.00 93 VAL A O 1
ATOM 732 N N . LEU A 1 94 ? -1.646 -7.884 -5.333 1.00 94.25 94 LEU A N 1
ATOM 733 C CA . LEU A 1 94 ? -2.869 -7.445 -4.664 1.00 94.25 94 LEU A CA 1
ATOM 734 C C . LEU A 1 94 ? -3.126 -8.214 -3.360 1.00 94.25 94 LEU A C 1
ATOM 736 O O . LEU A 1 94 ? -3.579 -7.631 -2.375 1.00 94.25 94 LEU A O 1
ATOM 740 N N . SER A 1 95 ? -2.827 -9.514 -3.336 1.00 94.12 95 SER A N 1
ATOM 741 C CA . SER A 1 95 ? -2.962 -10.331 -2.124 1.00 94.12 95 SER A CA 1
ATOM 742 C C . SER A 1 95 ? -1.911 -9.954 -1.076 1.00 94.12 95 SER A C 1
ATOM 744 O O . SER A 1 95 ? -2.245 -9.842 0.103 1.00 94.12 95 SER A O 1
ATOM 746 N N . ALA A 1 96 ? -0.676 -9.668 -1.501 1.00 94.94 96 ALA A N 1
ATOM 747 C CA . ALA A 1 96 ? 0.375 -9.162 -0.621 1.00 94.94 96 ALA A CA 1
ATOM 748 C C . ALA A 1 96 ? 0.014 -7.790 -0.026 1.00 94.94 96 ALA A C 1
ATOM 750 O O . ALA A 1 96 ? 0.173 -7.586 1.179 1.00 94.94 96 ALA A O 1
ATOM 751 N N . VAL A 1 97 ? -0.529 -6.874 -0.837 1.00 95.19 97 VAL A N 1
ATOM 752 C CA . VAL A 1 97 ? -1.031 -5.575 -0.366 1.00 95.19 97 VAL A CA 1
ATOM 753 C C . VAL A 1 97 ? -2.149 -5.767 0.644 1.00 95.19 97 VAL A C 1
ATOM 755 O O . VAL A 1 97 ? -2.105 -5.159 1.705 1.00 95.19 97 VAL A O 1
ATOM 758 N N . GLN A 1 98 ? -3.132 -6.626 0.359 1.00 94.62 98 GLN A N 1
ATOM 759 C CA . GLN A 1 98 ? -4.243 -6.874 1.276 1.00 94.62 98 GLN A CA 1
ATOM 760 C C . GLN A 1 98 ? -3.754 -7.368 2.646 1.00 94.62 98 GLN A C 1
ATOM 762 O O . GLN A 1 98 ? -4.208 -6.859 3.670 1.00 94.62 98 GLN A O 1
ATOM 767 N N . GLU A 1 99 ? -2.828 -8.332 2.678 1.00 94.44 99 GLU A N 1
ATOM 768 C CA . GLU A 1 99 ? -2.277 -8.862 3.931 1.00 94.44 99 GLU A CA 1
ATOM 769 C C . GLU A 1 99 ? -1.506 -7.790 4.712 1.00 94.44 99 GLU A C 1
ATOM 771 O O . GLU A 1 99 ? -1.753 -7.585 5.906 1.00 94.44 99 GLU A O 1
ATOM 776 N N . LYS A 1 100 ? -0.595 -7.077 4.039 1.00 94.62 100 LYS A N 1
ATOM 777 C CA . LYS A 1 100 ? 0.226 -6.041 4.674 1.00 94.62 100 LYS A CA 1
ATOM 778 C C . LYS A 1 100 ? -0.615 -4.860 5.143 1.00 94.62 100 LYS A C 1
ATOM 780 O O . LYS A 1 100 ?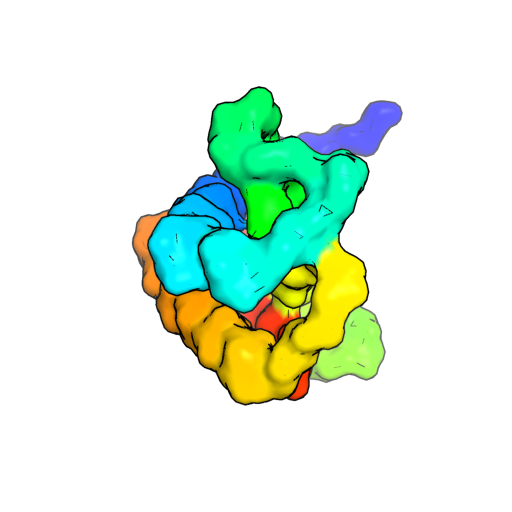 -0.400 -4.369 6.246 1.00 94.62 100 LYS A O 1
ATOM 785 N N . LEU A 1 101 ? -1.607 -4.451 4.357 1.00 94.31 101 LEU A N 1
ATOM 786 C CA . LEU A 1 101 ? -2.542 -3.397 4.730 1.00 94.31 101 LEU A CA 1
ATOM 787 C C . LEU A 1 101 ? -3.373 -3.811 5.942 1.00 94.31 101 LEU A C 1
ATOM 789 O O . LEU A 1 101 ? -3.566 -3.001 6.840 1.00 94.31 101 LEU A O 1
ATOM 793 N N . GLN A 1 102 ? -3.825 -5.067 6.023 1.00 92.75 102 GLN A N 1
ATOM 794 C CA . GLN A 1 102 ? -4.592 -5.525 7.184 1.00 92.75 102 GLN A CA 1
ATOM 795 C C . GLN A 1 102 ? -3.765 -5.420 8.464 1.00 92.75 102 GLN A C 1
ATOM 797 O O . GLN A 1 102 ? -4.268 -4.947 9.481 1.00 92.75 102 GLN A O 1
ATOM 802 N N . ARG A 1 103 ? -2.495 -5.830 8.398 1.00 93.00 103 ARG A N 1
ATOM 803 C CA . ARG A 1 103 ? -1.561 -5.742 9.521 1.00 93.00 103 ARG A CA 1
ATOM 804 C C . ARG A 1 103 ? -1.246 -4.290 9.880 1.00 93.00 103 ARG A C 1
ATOM 806 O O . ARG A 1 103 ? -1.458 -3.897 11.020 1.00 93.00 103 ARG A O 1
ATOM 813 N N . GLY A 1 104 ? -0.870 -3.479 8.894 1.00 92.88 104 GLY A N 1
ATOM 814 C CA . GLY A 1 104 ? -0.523 -2.075 9.102 1.00 92.88 104 GLY A CA 1
ATOM 815 C C . GLY A 1 104 ? -1.683 -1.245 9.653 1.00 92.88 104 GLY A C 1
ATOM 816 O O . GLY A 1 104 ? -1.468 -0.387 10.501 1.00 92.88 104 GLY A O 1
ATOM 817 N N . LEU A 1 105 ? -2.926 -1.537 9.252 1.00 91.44 105 LEU A N 1
ATOM 818 C CA . LEU A 1 105 ? -4.106 -0.897 9.840 1.00 91.44 105 LEU A CA 1
ATOM 819 C C . LEU A 1 105 ? -4.327 -1.299 11.303 1.00 91.44 105 LEU A C 1
ATOM 821 O O . LEU A 1 105 ? -4.739 -0.458 12.094 1.00 91.44 105 LEU A O 1
ATOM 825 N N . GLN A 1 106 ? -4.067 -2.554 11.676 1.00 89.81 106 GLN A N 1
ATOM 826 C CA . GLN A 1 106 ? -4.166 -2.995 13.072 1.00 89.81 106 GLN A CA 1
ATOM 827 C C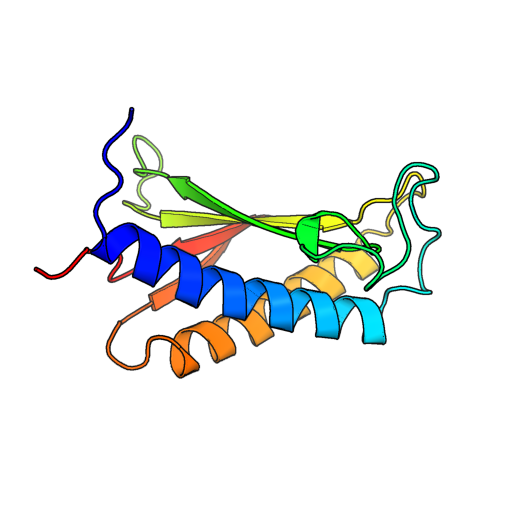 . GLN A 1 106 ? -3.063 -2.385 13.944 1.00 89.81 106 GLN A C 1
ATOM 829 O O . GLN A 1 106 ? -3.322 -2.044 15.094 1.00 89.81 106 GLN A O 1
ATOM 834 N N . GLU A 1 107 ? -1.857 -2.227 13.399 1.00 90.50 107 GLU A N 1
ATOM 835 C CA . GLU A 1 107 ? -0.715 -1.626 14.094 1.00 90.50 107 GLU A CA 1
ATOM 836 C C . GLU A 1 107 ? -0.869 -0.110 14.255 1.00 90.50 107 GLU A C 1
ATOM 838 O O . GLU A 1 107 ? -0.678 0.415 15.350 1.00 90.50 107 GLU A O 1
ATOM 843 N N . GLU A 1 108 ? -1.236 0.604 13.186 1.00 89.00 108 GLU A N 1
ATOM 844 C CA . GLU A 1 108 ? -1.379 2.061 13.227 1.00 89.00 108 GLU A CA 1
ATOM 845 C C . GLU A 1 108 ? -2.743 2.503 13.755 1.00 89.00 108 GLU A C 1
ATOM 847 O O . GLU A 1 108 ? -2.847 3.662 14.124 1.00 89.00 108 GLU A O 1
ATOM 852 N N . PHE A 1 109 ? -3.779 1.655 13.819 1.00 88.88 109 PHE A N 1
ATOM 853 C CA . PHE A 1 109 ? -5.105 2.000 14.363 1.00 88.88 109 PHE A CA 1
ATOM 854 C C . PHE A 1 109 ? -5.699 0.894 15.263 1.00 88.88 109 PHE A C 1
ATOM 856 O O . PHE A 1 109 ? -6.825 0.445 15.025 1.00 88.88 109 PHE A O 1
ATOM 863 N N . PRO A 1 110 ? -5.005 0.474 16.337 1.00 85.81 110 PRO A N 1
ATOM 864 C CA . PRO A 1 110 ? -5.439 -0.643 17.189 1.00 85.81 110 PRO A CA 1
ATOM 865 C C . PRO A 1 110 ? -6.772 -0.371 17.904 1.00 85.81 110 PRO A C 1
ATOM 867 O O . PRO A 1 110 ? -7.542 -1.280 18.207 1.00 85.81 110 PRO A O 1
ATOM 870 N N . GLU A 1 111 ? -7.065 0.902 18.151 1.00 86.25 111 GLU A N 1
ATOM 871 C CA . GLU A 1 111 ? -8.288 1.397 18.786 1.00 86.25 111 GLU A CA 1
ATOM 872 C C . GLU A 1 111 ? -9.515 1.411 17.853 1.00 86.25 111 GLU A C 1
ATOM 874 O O . GLU A 1 111 ? -10.647 1.592 18.312 1.00 86.25 111 GLU A O 1
ATOM 879 N N . ARG A 1 112 ? -9.313 1.235 16.538 1.00 84.12 112 ARG A N 1
ATOM 880 C CA . ARG A 1 112 ? -10.369 1.331 15.523 1.00 84.12 112 ARG A CA 1
ATOM 881 C C . ARG A 1 112 ? -10.676 -0.033 14.927 1.00 84.12 112 ARG A C 1
ATOM 883 O O . ARG A 1 112 ? -9.801 -0.814 14.572 1.00 84.12 112 ARG A O 1
ATOM 890 N N . LYS A 1 113 ? -11.964 -0.300 14.712 1.00 85.12 113 LYS A N 1
ATOM 891 C CA . LYS A 1 113 ? -12.432 -1.526 14.047 1.00 85.12 113 LYS A CA 1
ATOM 892 C C . LYS A 1 113 ? -12.387 -1.361 12.525 1.00 85.12 113 LYS A C 1
ATOM 894 O O . LYS A 1 113 ? -13.434 -1.384 11.877 1.00 85.12 113 LYS A O 1
ATOM 899 N N . LEU A 1 114 ? -11.193 -1.144 11.972 1.00 88.50 114 LEU A N 1
ATOM 900 C CA . LEU A 1 114 ? -10.979 -1.071 10.525 1.00 88.50 114 LEU A CA 1
ATOM 901 C C . LEU A 1 114 ? -10.948 -2.476 9.917 1.00 88.50 114 LEU A C 1
ATOM 903 O O . LEU A 1 114 ? -10.425 -3.422 10.505 1.00 88.50 114 LEU A O 1
ATOM 907 N N . LYS A 1 115 ? -11.542 -2.618 8.734 1.00 88.38 115 LYS A N 1
ATOM 908 C CA . LYS A 1 115 ? -11.616 -3.873 7.983 1.00 88.38 115 LYS A CA 1
ATOM 909 C C . LYS A 1 115 ? -11.340 -3.620 6.515 1.00 88.38 115 LYS A C 1
ATOM 911 O O . LYS A 1 115 ? -11.770 -2.604 5.970 1.00 88.38 115 LYS A O 1
ATOM 916 N N . ILE A 1 116 ? -10.704 -4.588 5.870 1.00 90.69 116 ILE A N 1
ATOM 917 C CA . ILE A 1 116 ? -10.471 -4.563 4.430 1.00 90.69 116 ILE A CA 1
ATOM 918 C C . ILE A 1 116 ? -11.474 -5.485 3.754 1.00 90.69 116 ILE A C 1
ATOM 920 O O . ILE A 1 116 ? -11.644 -6.638 4.143 1.00 90.69 116 ILE A O 1
ATOM 924 N N . ILE A 1 117 ? -12.133 -4.969 2.726 1.00 89.31 117 ILE A N 1
ATOM 925 C CA . ILE A 1 117 ? -13.030 -5.719 1.858 1.00 89.31 117 ILE A CA 1
ATOM 926 C C . ILE A 1 117 ? -12.428 -5.695 0.459 1.00 89.31 117 ILE A C 1
ATOM 928 O O . ILE A 1 117 ? -12.203 -4.630 -0.107 1.00 89.31 117 ILE A O 1
ATOM 932 N N . ARG A 1 118 ? -12.192 -6.867 -0.127 1.00 88.94 118 ARG A N 1
ATOM 933 C CA . ARG A 1 118 ? -11.780 -6.984 -1.529 1.00 88.94 118 ARG A CA 1
ATOM 934 C C . ARG A 1 118 ? -13.006 -7.151 -2.417 1.00 88.94 118 ARG A C 1
ATOM 936 O O . ARG A 1 118 ? -13.840 -8.019 -2.167 1.00 88.94 118 ARG A O 1
ATOM 943 N N . ARG A 1 119 ? -13.103 -6.355 -3.483 1.00 86.00 119 ARG A N 1
ATOM 944 C CA . ARG A 1 119 ? -14.081 -6.552 -4.565 1.00 86.00 119 ARG A CA 1
ATOM 945 C C . ARG A 1 119 ? -13.359 -6.539 -5.906 1.00 86.00 119 ARG A C 1
ATOM 947 O O . ARG A 1 119 ? -12.959 -5.489 -6.408 1.00 86.00 119 ARG A O 1
ATOM 954 N N . GLY A 1 120 ? -13.173 -7.727 -6.476 1.00 86.25 120 GLY A N 1
ATOM 955 C CA . GLY A 1 120 ? -12.380 -7.910 -7.689 1.00 86.25 120 GLY A CA 1
ATOM 956 C C . GLY A 1 120 ? -10.933 -7.458 -7.478 1.00 86.25 120 GLY A C 1
ATOM 957 O O . GLY A 1 120 ? -10.211 -8.032 -6.659 1.00 86.25 120 GLY A O 1
ATOM 958 N N . ARG A 1 121 ? -10.531 -6.421 -8.222 1.00 85.19 121 ARG A N 1
ATOM 959 C CA . ARG A 1 121 ? -9.188 -5.817 -8.177 1.00 85.19 121 ARG A CA 1
ATOM 960 C C . ARG A 1 121 ? -9.066 -4.608 -7.246 1.00 85.19 121 ARG A C 1
ATOM 962 O O . ARG A 1 121 ? -7.987 -4.051 -7.136 1.00 85.19 121 ARG A O 1
ATOM 969 N N . ARG A 1 122 ? -10.154 -4.195 -6.593 1.00 87.31 122 ARG A N 1
ATOM 970 C CA . ARG A 1 122 ? -10.160 -3.048 -5.676 1.00 87.31 122 ARG A CA 1
ATOM 971 C C . ARG A 1 122 ? -10.236 -3.517 -4.232 1.00 87.31 122 ARG A C 1
ATOM 973 O O . ARG A 1 122 ? -10.977 -4.457 -3.921 1.00 87.31 122 ARG A O 1
ATOM 980 N N . LEU A 1 123 ? -9.504 -2.836 -3.359 1.00 91.12 123 LEU A N 1
ATOM 981 C CA . LEU A 1 123 ? -9.587 -3.019 -1.914 1.00 91.12 123 LEU A CA 1
ATOM 982 C C . LEU A 1 123 ? -10.320 -1.821 -1.307 1.00 91.12 123 LEU A C 1
ATOM 984 O O . LEU A 1 123 ? -10.194 -0.694 -1.774 1.00 91.12 123 LEU A O 1
ATOM 988 N N . PHE A 1 124 ? -11.111 -2.078 -0.277 1.00 90.69 124 PHE A N 1
ATOM 989 C CA . PHE A 1 124 ? -11.911 -1.075 0.410 1.00 90.69 124 PHE A CA 1
ATOM 990 C C . PHE A 1 124 ? -11.612 -1.151 1.898 1.00 90.69 124 PHE A C 1
ATOM 992 O O . PHE A 1 124 ? -11.815 -2.197 2.512 1.00 90.69 124 PHE A O 1
ATOM 999 N N . ILE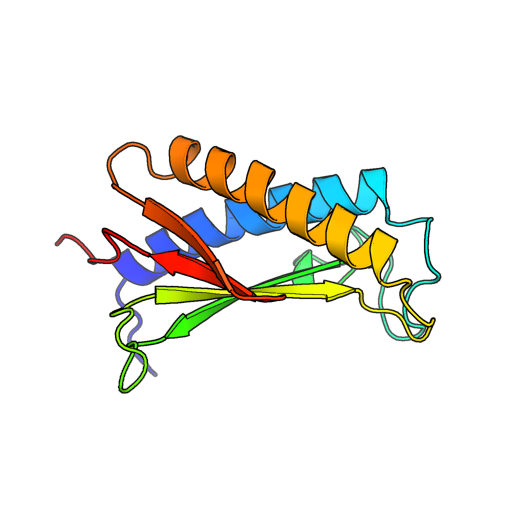 A 1 125 ? -11.176 -0.048 2.490 1.00 91.12 125 ILE A N 1
ATOM 1000 C CA . ILE A 1 125 ? -11.064 0.096 3.938 1.00 91.12 125 ILE A CA 1
ATOM 1001 C C . ILE A 1 125 ? -12.412 0.597 4.448 1.00 91.12 125 ILE A C 1
ATOM 1003 O O . ILE A 1 125 ? -12.925 1.620 3.998 1.00 91.12 125 ILE A O 1
ATOM 1007 N N . THR A 1 126 ? -13.003 -0.142 5.377 1.00 88.25 126 THR A N 1
ATOM 1008 C CA . THR A 1 126 ? -14.337 0.101 5.942 1.00 88.25 126 THR A CA 1
ATOM 1009 C C . THR A 1 126 ? -14.297 -0.032 7.464 1.00 88.25 126 THR A C 1
ATOM 1011 O O . THR A 1 126 ? -13.330 -0.557 8.015 1.00 88.25 126 THR A O 1
ATOM 1014 N N . GLY A 1 127 ? -15.343 0.425 8.158 1.00 85.56 127 GLY A N 1
ATOM 1015 C CA . GLY A 1 127 ? -15.453 0.328 9.617 1.00 85.56 127 GLY A CA 1
ATOM 1016 C C . GLY A 1 127 ? -15.483 1.694 10.299 1.00 85.56 127 GLY A C 1
ATOM 1017 O O . GLY A 1 127 ? -16.222 2.580 9.867 1.00 85.56 127 GLY A O 1
ATOM 1018 N N . ASP A 1 128 ? -14.704 1.856 11.373 1.00 82.56 128 ASP A N 1
ATOM 1019 C CA . ASP A 1 128 ? -14.673 3.082 12.190 1.00 82.56 128 ASP A CA 1
ATOM 1020 C C . ASP A 1 128 ? -13.847 4.208 11.536 1.00 82.56 128 ASP A C 1
ATOM 1022 O O . ASP A 1 128 ? -12.738 4.546 11.953 1.00 82.56 128 ASP A O 1
ATOM 1026 N N . LEU A 1 129 ? -14.403 4.780 10.467 1.00 79.69 129 LEU A N 1
ATOM 1027 C 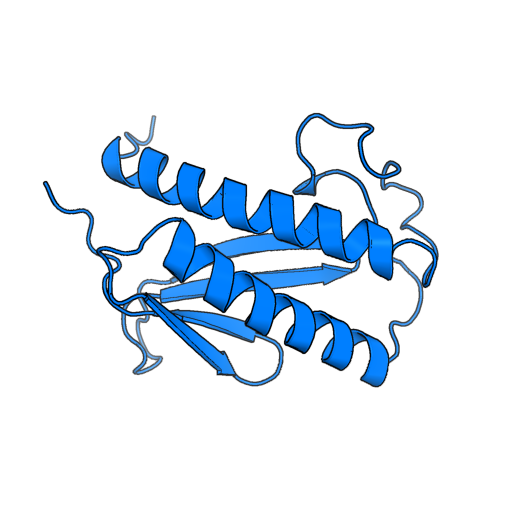CA . LEU A 1 129 ? -13.827 5.901 9.711 1.00 79.69 129 LEU A CA 1
ATOM 1028 C C . LEU A 1 129 ? -14.264 7.271 10.249 1.00 79.69 129 LEU A C 1
ATOM 1030 O O . LEU A 1 129 ? -14.149 8.280 9.556 1.00 79.69 129 LEU A O 1
ATOM 1034 N N . GLN A 1 130 ? -14.836 7.317 11.453 1.00 70.31 130 GLN A N 1
ATOM 1035 C CA . GLN A 1 130 ? -15.233 8.577 12.066 1.00 70.31 130 GLN A CA 1
ATOM 1036 C C . GLN A 1 130 ? -13.995 9.341 12.550 1.00 70.31 130 GLN A C 1
ATOM 1038 O O . GLN A 1 130 ? -13.034 8.757 13.059 1.00 70.31 130 GLN A O 1
ATOM 1043 N N . LEU A 1 131 ? -14.021 10.660 12.384 1.00 66.94 131 LEU A N 1
ATOM 1044 C CA . LEU A 1 131 ? -13.101 11.566 13.059 1.00 66.94 131 LEU A CA 1
ATOM 1045 C C . LEU A 1 131 ? -13.687 11.754 14.461 1.00 66.94 131 LEU A C 1
ATOM 1047 O O . LEU A 1 131 ? -14.775 12.309 14.580 1.00 66.94 131 LEU A O 1
ATOM 1051 N N . LYS A 1 132 ? -13.059 11.170 15.485 1.00 54.69 132 LYS A N 1
ATOM 1052 C CA . LYS A 1 132 ? -13.504 11.344 16.873 1.00 54.69 132 LYS A CA 1
ATOM 1053 C C . LYS A 1 132 ? -12.927 12.657 17.385 1.00 54.69 132 LYS A C 1
ATOM 1055 O O . LYS A 1 132 ? -11.708 12.790 17.360 1.00 54.69 132 LYS A O 1
ATOM 1060 N N . GLU A 1 133 ? -13.810 13.583 17.749 1.00 44.59 133 GLU A N 1
ATOM 1061 C CA . GLU A 1 133 ? -13.501 14.886 18.360 1.00 44.59 133 GLU A CA 1
ATOM 1062 C C . GLU A 1 133 ? -12.768 14.755 19.700 1.00 44.59 133 GLU A C 1
ATOM 1064 O O . GLU A 1 133 ? -13.051 13.778 20.436 1.00 44.59 133 GLU A O 1
#